Protein AF-A0A0G1XMI9-F1 (afdb_monomer_lite)

Organism: NCBI:txid1618979

Foldseek 3Di:
DDDDDDDDDDDDDDDDDDDDDPPPPPPVVVVVVVVVVVVVVVVVVVVVVVVVVVVVVVVVVVVVVVVVVVVVVVVQVVVQVVVQVVVVVVQLVVLQVPVPPQAQDWDDDPNWIKGWDGDDPQWTWIWTDGPNDIWIWIWGFPDSHNTHTPDIDTDPDD

Secondary structure (DSSP, 8-state):
-----------PPP-------TT-SSSTTHHHHHHHHHHHHHHHHHHHHHHHHHHHHHHHHHHHHHHHHHHHHHHHHHHHHHHHHHHHHHHHHHHHH-TT--EEEEEEETTEEEEEEEPBTTEEEEEEEETTEEEEEEEEEEEETTEEEEEEEEES--

Radius of gyration: 40.81 Å; chains: 1; bounding box: 80×57×96 Å

Sequence (158 aa):
MRLRRSGWRSLKRPKTDVSAMPGCLNVARSRLLQRSQDGYALLVSVVVIATVLVMLATVTARRVQDGFFASIDLHQATQAQALALGCAHVALLNRATDSLYAGNEIMTIQEESCTIFPITGSFIDVEASVQERYYRIHIELTADEPPAIASWERVVSF

pLDDT: mean 82.48, std 16.74, range [45.91, 97.0]

Structure (mmCIF, N/CA/C/O backbone):
data_AF-A0A0G1XMI9-F1
#
_entry.id   AF-A0A0G1XMI9-F1
#
loop_
_atom_site.group_PDB
_atom_site.id
_atom_site.type_symbol
_atom_site.label_atom_id
_atom_site.label_alt_id
_atom_site.label_comp_id
_atom_site.label_asym_id
_atom_site.label_entity_id
_atom_site.label_seq_id
_atom_site.pdbx_PDB_ins_code
_atom_site.Cartn_x
_atom_site.Cartn_y
_atom_site.Cartn_z
_atom_site.occupancy
_atom_site.B_iso_or_equiv
_atom_site.auth_seq_id
_atom_site.auth_comp_id
_atom_site.auth_asym_id
_atom_site.auth_atom_id
_atom_site.pdbx_PDB_model_num
ATOM 1 N N . MET A 1 1 ? -11.012 45.596 55.741 1.00 47.56 1 MET A N 1
ATOM 2 C CA . MET A 1 1 ? -12.353 45.483 55.120 1.00 47.56 1 MET A CA 1
ATOM 3 C C . MET A 1 1 ? -13.401 45.348 56.216 1.00 47.56 1 MET A C 1
ATOM 5 O O . MET A 1 1 ? -13.174 44.620 57.171 1.00 47.56 1 MET A O 1
ATOM 9 N N . ARG A 1 2 ? -14.471 46.146 56.130 1.00 45.91 2 ARG A N 1
ATOM 10 C CA . ARG A 1 2 ? -15.468 46.390 57.185 1.00 45.91 2 ARG A CA 1
ATOM 11 C C . ARG A 1 2 ? -16.445 45.221 57.352 1.00 45.91 2 ARG A C 1
ATOM 13 O O . ARG A 1 2 ? -17.001 44.734 56.374 1.00 45.9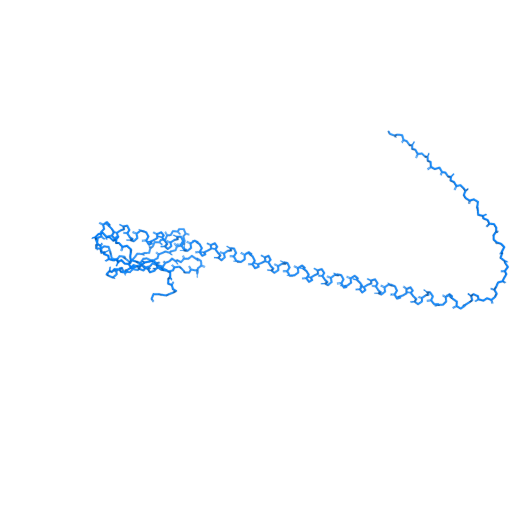1 2 ARG A O 1
ATOM 20 N N . LEU A 1 3 ? -16.707 44.879 58.612 1.00 55.16 3 LEU A N 1
ATOM 21 C CA . LEU A 1 3 ? -17.823 44.062 59.090 1.00 55.16 3 LEU A CA 1
ATOM 22 C C . LEU A 1 3 ? -19.170 44.704 58.717 1.00 55.16 3 LEU A C 1
ATOM 24 O O . LEU A 1 3 ? -19.380 45.888 58.985 1.00 55.16 3 LEU A O 1
ATOM 28 N N . ARG A 1 4 ? -20.114 43.918 58.183 1.00 54.66 4 ARG A N 1
ATOM 29 C CA . ARG A 1 4 ? -21.525 44.315 58.076 1.00 54.66 4 ARG A CA 1
ATOM 30 C C . ARG A 1 4 ? -22.414 43.262 58.740 1.00 54.66 4 ARG A C 1
ATOM 32 O O . ARG A 1 4 ? -22.723 42.225 58.167 1.00 54.66 4 ARG A O 1
ATOM 39 N N . ARG A 1 5 ? -22.791 43.555 59.988 1.00 57.78 5 ARG A N 1
ATOM 40 C CA . ARG A 1 5 ? -23.916 42.945 60.706 1.00 57.78 5 ARG A CA 1
ATOM 41 C C . ARG A 1 5 ? -25.218 43.544 60.163 1.00 57.78 5 ARG A C 1
ATOM 43 O O . ARG A 1 5 ? -25.372 44.761 60.157 1.00 57.78 5 ARG A O 1
ATOM 50 N N . SER A 1 6 ? -26.157 42.700 59.760 1.00 57.94 6 SER A N 1
ATOM 51 C CA . SER A 1 6 ? -27.563 43.041 59.501 1.00 57.94 6 SER A CA 1
ATOM 52 C C . SER A 1 6 ? -28.340 41.730 59.500 1.00 57.94 6 SER A C 1
ATOM 54 O O . SER A 1 6 ? -27.913 40.789 58.850 1.00 57.94 6 SER A O 1
ATOM 56 N N . GLY A 1 7 ? -29.458 41.534 60.170 1.00 58.00 7 GLY A N 1
ATOM 57 C CA . GLY A 1 7 ? -30.288 42.370 61.013 1.00 58.00 7 GLY A CA 1
ATOM 58 C C . GLY A 1 7 ? -31.439 41.444 61.399 1.00 58.00 7 GLY A C 1
ATOM 59 O O . GLY A 1 7 ? -32.051 40.820 60.534 1.00 58.00 7 GLY A O 1
ATOM 60 N N . TRP A 1 8 ? -31.658 41.267 62.695 1.00 51.94 8 TRP A N 1
ATOM 61 C CA . TRP A 1 8 ? -32.703 40.406 63.229 1.00 51.94 8 TRP A CA 1
ATOM 62 C C . TRP A 1 8 ? -34.083 40.996 62.911 1.00 51.94 8 TRP A C 1
ATOM 64 O O . TRP A 1 8 ? -34.394 42.103 63.345 1.00 51.94 8 TRP A O 1
ATOM 74 N N . ARG A 1 9 ? -34.936 40.250 62.200 1.00 58.72 9 ARG A N 1
ATOM 75 C CA . ARG A 1 9 ? -36.388 40.478 62.199 1.00 58.72 9 ARG A CA 1
ATOM 76 C C . ARG A 1 9 ? -37.047 39.397 63.040 1.00 58.72 9 ARG A C 1
ATOM 78 O O . ARG A 1 9 ? -37.181 38.253 62.621 1.00 58.72 9 ARG A O 1
ATOM 85 N N . SER A 1 10 ? -37.438 39.802 64.242 1.00 58.81 10 SER A N 1
ATOM 86 C CA . SER A 1 10 ? -38.319 39.057 65.133 1.00 58.81 10 SER A CA 1
ATOM 87 C C . SER A 1 10 ? -39.716 38.990 64.510 1.00 58.81 10 SER A C 1
ATOM 89 O O . SER A 1 10 ? -40.446 39.982 64.488 1.00 58.81 10 SER A O 1
ATOM 91 N N . LEU A 1 11 ? -40.071 37.831 63.955 1.00 59.09 11 LEU A N 1
ATOM 92 C CA . LEU A 1 11 ? -41.439 37.521 63.549 1.00 59.09 11 LEU A CA 1
ATOM 93 C C . LEU A 1 11 ? -42.206 36.995 64.768 1.00 59.09 11 LEU A C 1
ATOM 95 O O . LEU A 1 11 ? -41.982 35.875 65.232 1.00 59.09 11 LEU A O 1
ATOM 99 N N . LYS A 1 12 ? -43.123 37.827 65.275 1.00 60.75 12 LYS A N 1
ATOM 100 C CA . LYS A 1 12 ? -44.170 37.439 66.228 1.00 60.75 12 LYS A CA 1
ATOM 101 C C . LYS A 1 12 ? -44.970 36.276 65.641 1.00 60.75 12 LYS A C 1
ATOM 103 O O . LYS A 1 12 ? -45.573 36.419 64.579 1.00 60.75 12 LYS A O 1
ATOM 108 N N . ARG A 1 13 ? -44.999 35.141 66.342 1.00 56.47 13 ARG A N 1
ATOM 109 C CA . ARG A 1 13 ? -45.918 34.045 66.022 1.00 56.47 13 ARG A CA 1
ATOM 110 C C . ARG A 1 13 ? -47.313 34.358 66.582 1.00 56.47 13 ARG A C 1
ATOM 112 O O . ARG A 1 13 ? -47.402 34.789 67.733 1.00 56.47 13 ARG A O 1
ATOM 119 N N . PRO A 1 14 ? -48.385 34.143 65.806 1.00 57.56 14 PRO A N 1
ATOM 120 C CA . PRO A 1 14 ? -49.750 34.199 66.311 1.00 57.56 14 PRO A CA 1
ATOM 121 C C . PRO A 1 14 ? -50.024 33.021 67.257 1.00 57.56 14 PRO A C 1
ATOM 123 O O . PRO A 1 14 ? -49.550 31.906 67.036 1.00 57.56 14 PRO A O 1
ATOM 126 N N . LYS A 1 15 ? -50.791 33.289 68.320 1.00 55.69 15 LYS A N 1
ATOM 127 C CA . LYS A 1 15 ? -51.370 32.269 69.199 1.00 55.69 15 LYS A CA 1
ATOM 128 C C . LYS A 1 15 ? -52.413 31.492 68.399 1.00 55.69 15 LYS A C 1
ATOM 130 O O . LYS A 1 15 ? -53.424 32.062 68.003 1.00 55.69 15 LYS A O 1
ATOM 135 N N . THR A 1 16 ? -52.151 30.219 68.145 1.00 59.50 16 THR A N 1
ATOM 136 C CA . THR A 1 16 ? -53.154 29.273 67.657 1.00 59.50 16 THR A CA 1
ATOM 137 C C . THR A 1 16 ? -53.737 28.542 68.855 1.00 59.50 16 THR A C 1
ATOM 139 O O . THR A 1 16 ? -53.022 27.788 69.520 1.00 59.50 16 THR A O 1
ATOM 142 N N . ASP A 1 17 ? -55.015 28.796 69.126 1.00 50.78 17 ASP A N 1
ATOM 143 C CA . ASP A 1 17 ? -55.828 28.028 70.061 1.00 50.78 17 ASP A CA 1
ATOM 144 C C . ASP A 1 17 ? -55.906 26.569 69.611 1.00 50.78 17 ASP A C 1
ATOM 146 O O . ASP A 1 17 ? -56.320 26.245 68.496 1.00 50.78 17 ASP A O 1
ATOM 150 N N . VAL A 1 18 ? -55.485 25.682 70.506 1.00 56.56 18 VAL A N 1
ATOM 151 C CA . VAL A 1 18 ? -55.604 24.235 70.365 1.00 56.56 18 VAL A CA 1
ATOM 152 C C . VAL A 1 18 ? -56.959 23.849 70.949 1.00 56.56 18 VAL A C 1
ATOM 154 O O . VAL A 1 18 ? -57.073 23.564 72.137 1.00 56.56 18 VAL A O 1
ATOM 157 N N . SER A 1 19 ? -58.000 23.866 70.114 1.00 54.78 19 SER A N 1
ATOM 158 C CA . SER A 1 19 ? -59.228 23.118 70.393 1.00 54.78 19 SER A CA 1
ATOM 159 C C . SER A 1 19 ? -59.127 21.733 69.767 1.00 54.78 19 SER A C 1
ATOM 161 O O . SER A 1 19 ? -58.762 21.566 68.603 1.00 54.78 19 SER A O 1
ATOM 163 N N . ALA A 1 20 ? -59.404 20.742 70.604 1.00 53.06 20 ALA A N 1
ATOM 164 C CA . ALA A 1 20 ? -59.272 19.322 70.357 1.00 53.06 20 ALA A CA 1
ATOM 165 C C . ALA A 1 20 ? -60.048 18.847 69.116 1.00 53.06 20 ALA A C 1
ATOM 167 O O . ALA A 1 20 ? -61.259 19.023 69.020 1.00 53.06 20 ALA A O 1
ATOM 168 N N . MET A 1 21 ? -59.350 18.149 68.216 1.00 48.34 21 MET A N 1
ATOM 169 C CA . MET A 1 21 ? -59.956 17.252 67.231 1.00 48.34 21 MET A CA 1
ATOM 170 C C . MET A 1 21 ? -59.485 15.815 67.509 1.00 48.34 21 MET A C 1
ATOM 172 O O . MET A 1 21 ? -58.313 15.499 67.277 1.00 48.34 21 MET A O 1
ATOM 176 N N . PRO A 1 22 ? -60.362 14.921 67.999 1.00 53.47 22 PRO A N 1
ATOM 177 C CA . PRO A 1 22 ? -60.055 13.505 68.147 1.00 53.47 22 PRO A CA 1
ATOM 178 C C . PRO A 1 22 ? -60.194 12.820 66.779 1.00 53.47 22 PRO A C 1
ATOM 180 O O . PRO A 1 22 ? -61.237 12.277 66.438 1.00 53.47 22 PRO A O 1
ATOM 183 N N . GLY A 1 23 ? -59.144 12.888 65.956 1.00 55.28 23 GLY A N 1
ATOM 184 C CA . GLY A 1 23 ? -59.143 12.245 64.631 1.00 55.28 23 GLY A CA 1
ATOM 185 C C . GLY A 1 23 ? -57.771 11.976 64.005 1.00 55.28 23 GLY A C 1
ATOM 186 O O . GLY A 1 23 ? -57.692 11.394 62.928 1.00 55.28 23 GLY A O 1
ATOM 187 N N . CYS A 1 24 ? -56.668 12.352 64.659 1.00 48.66 24 CYS A N 1
ATOM 188 C CA . CYS A 1 24 ? -55.335 12.356 64.040 1.00 48.66 24 CYS A CA 1
ATOM 189 C C . CYS A 1 24 ? -54.440 11.157 64.399 1.00 48.66 24 CYS A C 1
ATOM 191 O O . CYS A 1 24 ? -53.223 11.260 64.265 1.00 48.66 24 CYS A O 1
ATOM 193 N N . LEU A 1 25 ? -54.984 10.018 64.844 1.00 48.97 25 LEU A N 1
ATOM 194 C CA . LEU A 1 25 ? -54.140 8.871 65.223 1.00 48.97 25 LEU A CA 1
ATOM 195 C C . LEU A 1 25 ? -53.815 7.896 64.076 1.00 48.97 25 LEU A C 1
ATOM 197 O O . LEU A 1 25 ? -52.883 7.109 64.210 1.00 48.97 25 LEU A O 1
ATOM 201 N N . ASN A 1 26 ? -54.492 7.984 62.924 1.00 49.94 26 ASN A N 1
ATOM 202 C CA . ASN A 1 26 ? -54.275 7.045 61.808 1.00 49.94 26 ASN A CA 1
ATOM 203 C C . ASN A 1 26 ? -53.388 7.573 60.660 1.00 49.94 26 ASN A C 1
ATOM 205 O O . ASN A 1 26 ? -52.983 6.791 59.804 1.00 49.94 26 ASN A O 1
ATOM 209 N N . VAL A 1 27 ? -53.006 8.858 60.644 1.00 53.03 27 VAL A N 1
ATOM 210 C CA . VAL A 1 27 ? -52.191 9.451 59.552 1.00 53.03 27 VAL A CA 1
ATOM 211 C C . VAL A 1 27 ? -50.676 9.365 59.811 1.00 53.03 27 VAL A C 1
ATOM 213 O O . VAL A 1 27 ? -49.867 9.493 58.894 1.00 53.03 27 VAL A O 1
ATOM 216 N N . ALA A 1 28 ? -50.249 9.111 61.051 1.00 49.03 28 ALA A N 1
ATOM 217 C CA . ALA A 1 28 ? -48.825 9.005 61.384 1.00 49.03 28 ALA A CA 1
ATOM 218 C C . ALA A 1 28 ? -48.196 7.663 60.959 1.00 49.03 28 ALA A C 1
ATOM 220 O O . ALA A 1 28 ? -46.980 7.578 60.792 1.00 49.03 28 ALA A O 1
ATOM 221 N N . ARG A 1 29 ? -49.009 6.618 60.740 1.00 48.56 29 ARG A N 1
ATOM 222 C CA . ARG A 1 29 ? -48.518 5.265 60.428 1.00 48.56 29 ARG A CA 1
ATOM 223 C C . ARG A 1 29 ? -48.128 5.080 58.955 1.00 48.56 29 ARG A C 1
ATOM 225 O O . ARG A 1 29 ? -47.255 4.271 58.664 1.00 48.56 29 ARG A O 1
ATOM 232 N N . SER A 1 30 ? -48.696 5.864 58.037 1.00 48.84 30 SER A N 1
ATOM 233 C CA . SER A 1 30 ? -48.382 5.803 56.599 1.00 48.84 30 SER A CA 1
ATOM 234 C C . SER A 1 30 ? -47.057 6.485 56.228 1.00 48.84 30 SER A C 1
ATOM 236 O O . SER A 1 30 ? -46.379 6.043 5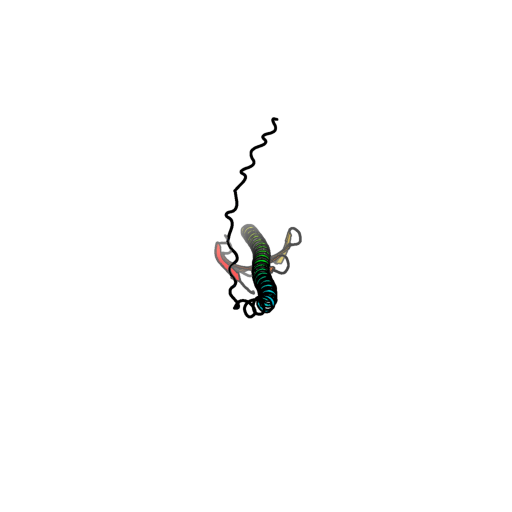5.304 1.00 48.84 30 SER A O 1
ATOM 238 N N . ARG A 1 31 ? -46.608 7.498 56.983 1.00 50.22 31 ARG A N 1
ATOM 239 C CA . ARG A 1 31 ? -45.366 8.238 56.667 1.00 50.22 31 ARG A CA 1
ATOM 240 C C . ARG A 1 31 ? -44.072 7.475 56.972 1.00 50.22 31 ARG A C 1
ATOM 242 O O . ARG A 1 31 ? -43.036 7.790 56.394 1.00 50.22 31 ARG A O 1
ATOM 249 N N . LEU A 1 32 ? -44.106 6.480 57.862 1.00 50.12 32 LEU A N 1
ATOM 250 C CA . LEU A 1 32 ? -42.922 5.675 58.196 1.00 50.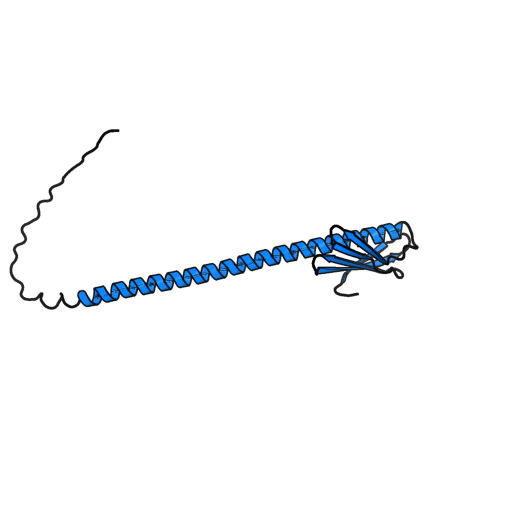12 32 LEU A CA 1
ATOM 251 C C . LEU A 1 32 ? -42.609 4.616 57.129 1.00 50.12 32 LEU A C 1
ATOM 253 O O . LEU A 1 32 ? -41.439 4.360 56.865 1.00 50.12 32 LEU A O 1
ATOM 257 N N . LEU A 1 33 ? -43.630 4.070 56.459 1.00 50.59 33 LEU A N 1
ATOM 258 C CA . LEU A 1 33 ? -43.434 3.159 55.324 1.00 50.59 33 LEU A CA 1
ATOM 259 C C . LEU A 1 33 ? -42.929 3.903 54.078 1.00 50.59 33 LEU A C 1
ATOM 261 O O . LEU A 1 33 ? -42.057 3.400 53.373 1.00 50.59 33 LEU A O 1
ATOM 265 N N . GLN A 1 34 ? -43.390 5.135 53.859 1.00 53.41 34 GLN A N 1
ATOM 266 C CA . GLN A 1 34 ? -43.004 5.954 52.705 1.00 53.41 34 GLN A CA 1
ATOM 267 C C . GLN A 1 34 ? -41.528 6.392 52.750 1.00 53.41 34 GLN A C 1
ATOM 269 O O . GLN A 1 34 ? -40.834 6.350 51.742 1.00 53.41 34 GLN A O 1
ATOM 274 N N . ARG A 1 35 ? -40.988 6.658 53.948 1.00 52.78 35 ARG A N 1
ATOM 275 C CA . ARG A 1 35 ? -39.571 7.023 54.135 1.00 52.78 35 ARG A CA 1
ATOM 276 C C . ARG A 1 35 ? -38.590 5.895 53.776 1.00 52.78 35 ARG A C 1
ATOM 278 O O . ARG A 1 35 ? -37.443 6.175 53.440 1.00 52.78 35 ARG A O 1
ATOM 285 N N . SER A 1 36 ? -39.034 4.636 53.837 1.00 56.72 36 SER A N 1
ATOM 286 C CA . SER A 1 36 ? -38.248 3.477 53.383 1.00 56.72 36 SER A CA 1
ATOM 287 C C . SER A 1 36 ? -38.315 3.269 51.863 1.00 56.72 36 SER A C 1
ATOM 289 O O . SER A 1 36 ? -37.336 2.825 51.264 1.00 56.72 36 SER A O 1
ATOM 291 N N . GLN A 1 37 ? -39.427 3.656 51.225 1.00 60.09 37 GLN A N 1
ATOM 292 C CA . GLN A 1 37 ? -39.589 3.601 49.769 1.00 60.09 37 GLN A CA 1
ATOM 293 C C . GLN A 1 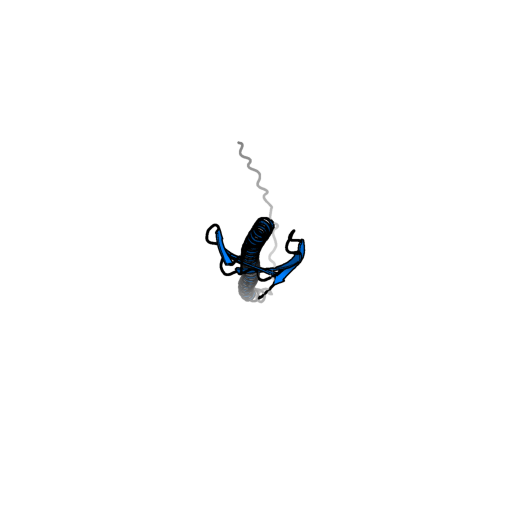37 ? -38.799 4.709 49.058 1.00 60.09 37 GLN A C 1
ATOM 295 O O . GLN A 1 37 ? -38.189 4.449 48.021 1.00 60.09 37 GLN A O 1
ATOM 300 N N . ASP A 1 38 ? -38.719 5.904 49.651 1.00 64.69 38 ASP A N 1
ATOM 301 C CA . ASP A 1 38 ? -37.964 7.031 49.083 1.00 64.69 38 ASP A CA 1
ATOM 302 C C . ASP A 1 38 ? -36.448 6.750 49.024 1.00 64.69 38 ASP A C 1
ATOM 304 O O . ASP A 1 38 ? -35.771 7.119 48.063 1.00 64.69 38 ASP A O 1
ATOM 308 N N . GLY A 1 39 ? -35.902 6.040 50.022 1.00 72.44 39 GLY A N 1
ATOM 309 C CA . GLY A 1 39 ? -34.489 5.637 50.041 1.00 72.44 39 GLY A CA 1
ATOM 310 C C . GLY A 1 39 ? -34.150 4.579 48.987 1.00 72.44 39 GLY A C 1
ATOM 311 O O . GLY A 1 39 ? -33.104 4.653 48.342 1.00 72.44 39 GLY A O 1
ATOM 312 N N . TYR A 1 40 ? -35.058 3.626 48.760 1.00 82.69 40 TYR A N 1
ATOM 313 C CA . TYR A 1 40 ? -34.902 2.622 47.708 1.00 82.69 40 TYR A CA 1
ATOM 314 C C . TYR A 1 40 ? -34.965 3.254 46.308 1.00 82.69 40 TYR A C 1
ATOM 316 O O . TYR A 1 40 ? -34.129 2.948 45.461 1.00 82.69 40 TYR A O 1
ATOM 324 N N . ALA A 1 41 ? -35.879 4.204 46.082 1.00 84.25 41 ALA A N 1
ATOM 325 C CA . ALA A 1 41 ? -35.977 4.940 44.820 1.00 84.25 41 ALA A CA 1
ATOM 326 C C . ALA A 1 41 ? -34.704 5.755 44.503 1.00 84.25 41 ALA A C 1
ATOM 328 O O . ALA A 1 41 ? -34.259 5.809 43.353 1.00 84.25 41 ALA A O 1
ATOM 329 N N . LEU A 1 42 ? -34.063 6.332 45.525 1.00 87.38 42 LEU A N 1
ATOM 330 C CA . LEU A 1 42 ? -32.769 7.005 45.375 1.00 87.38 42 LEU A CA 1
ATOM 331 C C . LEU A 1 42 ? -31.653 6.033 44.979 1.00 87.38 42 LEU A C 1
ATOM 333 O O . LEU A 1 42 ? -30.901 6.318 44.053 1.00 87.38 42 LEU A O 1
ATOM 337 N N . LEU A 1 43 ? -31.571 4.863 45.615 1.00 87.81 43 LEU A N 1
ATOM 338 C CA . LEU A 1 43 ? -30.557 3.864 45.265 1.00 87.81 43 LEU A CA 1
ATOM 339 C C . LEU A 1 43 ? -30.745 3.335 43.841 1.00 87.81 43 LEU A C 1
ATOM 341 O O . LEU A 1 43 ? -29.778 3.260 43.084 1.00 87.81 43 LEU A O 1
ATOM 345 N N . VAL A 1 44 ? -31.983 3.031 43.447 1.00 89.75 44 VAL A N 1
ATOM 346 C CA . VAL A 1 44 ? -32.282 2.553 42.090 1.00 89.75 44 VAL A CA 1
ATOM 347 C C . VAL A 1 44 ? -31.940 3.617 41.048 1.00 89.75 44 VAL A C 1
ATOM 349 O O . VAL A 1 44 ? -31.319 3.294 40.039 1.00 89.75 44 VAL A O 1
ATOM 352 N N . SER A 1 45 ? -32.266 4.890 41.292 1.00 92.56 45 SER A N 1
ATOM 353 C CA . SER A 1 45 ? -31.938 5.959 40.336 1.00 92.56 45 SER A CA 1
ATOM 354 C C . SER A 1 45 ? -30.428 6.162 40.174 1.00 92.56 45 SER A C 1
ATOM 356 O O . SER A 1 45 ? -29.957 6.283 39.045 1.00 92.56 45 SER A O 1
ATOM 358 N N . VAL A 1 46 ? -29.649 6.106 41.260 1.00 94.31 46 VAL A N 1
ATOM 359 C CA . VAL A 1 46 ? -28.179 6.183 41.195 1.00 94.31 46 VAL A CA 1
ATOM 360 C C . VAL A 1 46 ? -27.594 5.011 40.410 1.00 94.31 46 VAL A C 1
ATOM 362 O O . VAL A 1 46 ? -26.723 5.223 39.569 1.00 94.31 46 VAL A O 1
ATOM 365 N N . VAL A 1 47 ? -28.088 3.790 40.634 1.00 95.06 47 VAL A N 1
ATOM 366 C CA . VAL A 1 47 ? -27.629 2.606 39.892 1.00 95.06 47 VAL A CA 1
ATOM 367 C C . VAL A 1 47 ? -27.947 2.744 38.405 1.00 95.06 47 VAL A C 1
ATOM 369 O O . VAL A 1 47 ? -27.066 2.531 37.576 1.00 95.06 47 VAL A O 1
ATOM 372 N N . VAL A 1 48 ? -29.162 3.168 38.050 1.00 95.88 48 VAL A N 1
ATOM 373 C CA . VAL A 1 48 ? -29.544 3.374 36.645 1.00 95.88 48 VAL A CA 1
ATOM 374 C C . VAL A 1 48 ? -28.653 4.433 35.993 1.00 95.88 48 VAL A C 1
ATOM 376 O O . VAL A 1 48 ? -28.078 4.175 34.937 1.00 95.88 48 VAL A O 1
ATOM 379 N N . ILE A 1 49 ? -28.446 5.584 36.637 1.00 95.88 49 ILE A N 1
ATOM 380 C CA . ILE A 1 49 ? -27.571 6.641 36.108 1.00 95.88 49 ILE A CA 1
ATOM 381 C C . ILE A 1 49 ? -26.137 6.125 35.935 1.00 95.88 49 ILE A C 1
ATOM 383 O O . ILE A 1 49 ? -25.536 6.337 34.883 1.00 95.88 49 ILE A O 1
ATOM 387 N N . ALA A 1 50 ? -25.599 5.399 36.918 1.00 96.12 50 ALA A N 1
ATOM 388 C CA . ALA A 1 50 ? -24.264 4.816 36.828 1.00 96.12 50 ALA A CA 1
ATOM 389 C C . ALA A 1 50 ? -24.147 3.837 35.651 1.00 96.12 50 ALA A C 1
ATOM 391 O O . ALA A 1 50 ? -23.187 3.913 34.886 1.00 96.12 50 ALA A O 1
ATOM 392 N N . THR A 1 51 ? -25.139 2.962 35.447 1.00 95.88 51 THR A N 1
ATOM 393 C CA . THR A 1 51 ? -25.128 2.021 34.314 1.00 95.88 51 THR A CA 1
ATOM 394 C C . THR A 1 51 ? -25.163 2.735 32.966 1.00 95.88 51 THR A C 1
ATOM 396 O O . THR A 1 51 ? -24.405 2.372 32.067 1.00 95.88 51 THR A O 1
ATOM 399 N N . VAL A 1 52 ? -25.968 3.794 32.833 1.00 96.75 52 VAL A N 1
ATOM 400 C CA . VAL A 1 52 ? -26.036 4.600 31.607 1.00 96.75 52 VAL A CA 1
ATOM 401 C C . VAL A 1 52 ? -24.701 5.297 31.340 1.00 96.75 52 VAL A C 1
ATOM 403 O O . VAL A 1 52 ? -24.210 5.265 30.213 1.00 96.75 52 VAL A O 1
ATOM 406 N N . LEU A 1 53 ? -24.070 5.869 32.369 1.00 97.00 53 LEU A N 1
ATOM 407 C CA . LEU A 1 53 ? -22.757 6.506 32.232 1.00 97.00 53 LEU A CA 1
ATOM 408 C C . LEU A 1 53 ? -21.673 5.509 31.808 1.00 97.00 53 LEU A C 1
ATOM 410 O O . LEU A 1 53 ? -20.871 5.823 30.930 1.00 97.00 53 LEU A O 1
ATOM 414 N N . VAL A 1 54 ? -21.672 4.298 32.370 1.00 96.38 54 VAL A N 1
ATOM 415 C CA . VAL A 1 54 ? -20.736 3.234 31.970 1.00 96.38 54 VAL A CA 1
ATOM 416 C C . VAL A 1 54 ? -20.985 2.799 30.522 1.00 96.38 54 VAL A C 1
ATOM 418 O O . VAL A 1 54 ? -20.032 2.632 29.760 1.00 96.38 54 VAL A O 1
ATOM 421 N N . MET A 1 55 ? -22.244 2.668 30.093 1.00 95.38 55 MET A N 1
ATOM 422 C CA . MET A 1 55 ? -22.552 2.368 28.691 1.00 95.38 55 MET A CA 1
ATOM 423 C C . MET A 1 55 ? -22.043 3.462 27.748 1.00 95.38 55 MET A C 1
ATOM 425 O O . MET A 1 55 ? -21.402 3.149 26.749 1.00 95.38 55 MET A O 1
ATOM 429 N N . LEU A 1 56 ? -22.247 4.742 28.074 1.00 95.88 56 LEU A N 1
ATOM 430 C CA . LEU A 1 56 ? -21.701 5.826 27.254 1.00 95.88 56 LEU A CA 1
ATOM 431 C C . LEU A 1 56 ? -20.171 5.791 27.208 1.00 95.88 56 LEU A C 1
ATOM 433 O O . LEU A 1 56 ? -19.602 5.878 26.122 1.00 95.88 56 LEU A O 1
ATOM 437 N N . ALA A 1 57 ? -19.512 5.626 28.357 1.00 94.69 57 ALA A N 1
ATOM 438 C CA . ALA A 1 57 ? -18.054 5.589 28.437 1.00 94.69 57 ALA A CA 1
ATOM 439 C C . ALA A 1 57 ? -17.451 4.426 27.633 1.00 94.69 57 ALA A C 1
ATOM 441 O O . ALA A 1 57 ? -16.419 4.580 26.987 1.00 94.69 57 ALA A O 1
ATOM 442 N N . THR A 1 58 ? -18.102 3.260 27.631 1.00 93.50 58 THR A N 1
ATOM 443 C CA . THR A 1 58 ? -17.627 2.104 26.854 1.00 93.50 58 THR A CA 1
ATOM 444 C C . THR A 1 58 ? -17.802 2.308 25.351 1.00 93.50 58 THR A C 1
ATOM 446 O O . THR A 1 58 ? -16.905 1.962 24.582 1.00 93.50 58 THR A O 1
ATOM 449 N N . VAL A 1 59 ? -18.913 2.909 24.914 1.00 93.94 59 VAL A N 1
ATOM 450 C CA . VAL A 1 59 ? -19.133 3.228 23.496 1.00 93.94 59 VAL A CA 1
ATOM 451 C C . VAL A 1 59 ? -18.118 4.258 23.005 1.00 93.94 59 VAL A C 1
ATOM 453 O O . VAL A 1 59 ? -17.530 4.066 21.942 1.00 93.94 59 VAL A O 1
ATOM 456 N N . THR A 1 60 ? -17.869 5.325 23.767 1.00 91.94 60 THR A N 1
ATOM 45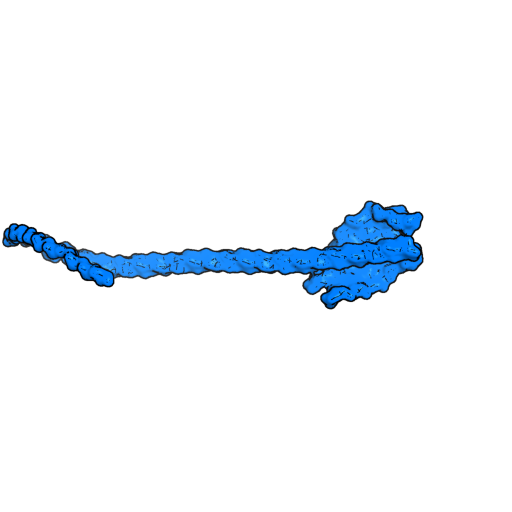7 C CA . THR A 1 60 ? -16.889 6.347 23.374 1.00 91.94 60 THR A CA 1
ATOM 458 C C . THR A 1 60 ? -15.469 5.793 23.361 1.00 91.94 60 THR A C 1
ATOM 460 O O . THR A 1 60 ? -14.748 6.032 22.395 1.00 91.94 60 THR A O 1
ATOM 463 N N . ALA A 1 61 ? -15.085 4.993 24.360 1.00 91.50 61 ALA A N 1
ATOM 464 C CA . ALA A 1 61 ? -13.773 4.350 24.401 1.00 91.50 61 ALA A CA 1
ATOM 465 C C . ALA A 1 61 ? -13.525 3.467 23.168 1.00 91.50 61 ALA A C 1
ATOM 467 O O . ALA A 1 61 ? -12.474 3.577 22.541 1.00 91.50 61 ALA A O 1
ATOM 468 N N . ARG A 1 62 ? -14.515 2.656 22.763 1.00 88.00 62 ARG A N 1
ATOM 469 C CA . ARG A 1 62 ? -14.414 1.831 21.547 1.00 88.00 62 ARG A CA 1
ATOM 470 C C . ARG A 1 62 ? -14.231 2.675 20.289 1.00 88.00 62 ARG A C 1
ATOM 472 O O . ARG A 1 62 ? -13.336 2.402 19.505 1.00 88.00 62 ARG A O 1
ATOM 479 N N . ARG A 1 63 ? -15.019 3.742 20.125 1.00 88.00 63 ARG A N 1
ATOM 480 C CA . ARG A 1 63 ? -14.908 4.637 18.957 1.00 88.00 63 ARG A CA 1
ATOM 481 C C . ARG A 1 63 ? -13.537 5.296 18.849 1.00 88.00 63 ARG A C 1
ATOM 483 O O . ARG A 1 63 ? -13.010 5.431 17.750 1.00 88.00 63 ARG A O 1
ATOM 490 N N . VAL A 1 64 ? -12.975 5.714 19.980 1.00 88.56 64 VAL A N 1
ATOM 491 C CA . VAL A 1 64 ? -11.636 6.306 20.036 1.00 88.56 64 VAL A CA 1
ATOM 492 C C . VAL A 1 64 ? -10.582 5.271 19.646 1.00 88.56 64 VAL A C 1
ATOM 494 O O . VAL A 1 64 ? -9.724 5.557 18.817 1.00 88.56 64 VAL A O 1
ATOM 497 N N . GLN A 1 65 ? -10.683 4.059 20.190 1.00 85.25 65 GLN A N 1
ATOM 498 C CA . GLN A 1 65 ? -9.795 2.952 19.854 1.00 85.25 65 GLN A CA 1
ATOM 499 C C . GLN A 1 65 ? -9.842 2.611 18.353 1.00 85.25 65 GLN A C 1
ATOM 501 O O . GLN A 1 65 ? -8.792 2.541 17.719 1.00 85.25 65 GLN A O 1
ATOM 506 N N . ASP A 1 66 ? -11.037 2.481 17.771 1.00 83.94 66 ASP A N 1
ATOM 507 C CA . ASP A 1 66 ? -11.213 2.218 16.335 1.00 83.94 66 ASP A CA 1
ATOM 508 C C . ASP A 1 66 ? -10.588 3.331 15.475 1.00 83.94 66 ASP A C 1
ATOM 510 O O . ASP A 1 66 ? -9.921 3.056 14.478 1.00 83.94 66 ASP A O 1
ATOM 514 N N . GLY A 1 67 ? -10.753 4.594 15.886 1.00 82.94 67 GLY A N 1
ATOM 515 C CA . GLY A 1 67 ? -10.151 5.746 15.211 1.00 82.94 67 GLY A CA 1
ATOM 516 C C . GLY A 1 67 ? -8.620 5.721 15.228 1.00 82.94 67 GLY A C 1
ATOM 517 O O . GLY A 1 67 ? -7.991 5.996 14.207 1.00 82.94 67 GLY A O 1
ATOM 518 N N . PHE A 1 68 ? -8.012 5.343 16.357 1.00 80.50 68 PHE A N 1
ATOM 519 C CA . PHE A 1 68 ? -6.559 5.198 16.450 1.00 80.50 68 PHE A CA 1
ATOM 520 C C . PHE A 1 68 ? -6.036 4.095 15.528 1.00 80.50 68 PHE A C 1
ATOM 522 O O . PHE A 1 68 ? -5.094 4.338 14.773 1.00 80.50 68 PHE A O 1
ATOM 529 N N . PHE A 1 69 ? -6.665 2.919 15.522 1.00 82.31 69 PHE A N 1
ATOM 530 C CA . PHE A 1 69 ? -6.247 1.831 14.636 1.00 82.31 69 PHE A CA 1
ATOM 531 C C . PHE A 1 69 ? -6.398 2.193 13.159 1.00 82.31 69 PHE A C 1
ATOM 533 O O . PHE A 1 69 ? -5.470 1.959 12.390 1.00 82.31 69 PHE A O 1
ATOM 540 N N . ALA A 1 70 ? -7.499 2.845 12.775 1.00 83.69 70 ALA A N 1
ATOM 541 C CA . ALA A 1 70 ? -7.691 3.327 11.409 1.00 83.69 70 ALA A CA 1
ATOM 542 C C . ALA A 1 70 ? -6.612 4.340 10.981 1.00 83.69 70 ALA A C 1
ATOM 544 O O . ALA A 1 70 ? -6.176 4.329 9.833 1.00 83.69 70 ALA A O 1
ATOM 545 N N . SER A 1 71 ? -6.156 5.202 11.897 1.00 85.44 71 SER A N 1
ATOM 546 C CA . SER A 1 71 ? -5.095 6.173 11.601 1.00 85.44 71 SER A CA 1
ATOM 547 C C . SER A 1 71 ? -3.727 5.520 11.377 1.00 85.44 71 SER A C 1
ATOM 549 O O . SER A 1 71 ? -3.012 5.911 10.457 1.00 85.44 71 SER A O 1
ATOM 551 N N . ILE A 1 72 ? -3.383 4.503 12.175 1.00 84.88 72 ILE A N 1
ATOM 552 C CA . ILE A 1 72 ? -2.123 3.756 12.046 1.00 84.88 72 ILE A CA 1
ATOM 553 C C . ILE A 1 72 ? -2.137 2.937 10.756 1.00 84.88 72 ILE A C 1
ATOM 555 O O . ILE A 1 72 ? -1.174 2.970 9.997 1.00 84.88 72 ILE A O 1
ATOM 559 N N . ASP A 1 73 ? -3.254 2.259 10.493 1.00 87.25 73 ASP A N 1
ATOM 560 C CA . ASP A 1 73 ? -3.505 1.506 9.266 1.00 87.25 73 ASP A CA 1
ATOM 561 C C . ASP A 1 73 ? -3.286 2.389 8.028 1.00 87.25 73 ASP A C 1
ATOM 563 O O . ASP A 1 73 ? -2.478 2.065 7.152 1.00 87.25 73 ASP A O 1
ATOM 567 N N . LEU A 1 74 ? -3.943 3.553 8.004 1.00 89.44 74 LEU A N 1
ATOM 568 C CA . LEU A 1 74 ? -3.818 4.501 6.906 1.00 89.44 74 LEU A CA 1
ATOM 569 C C . LEU A 1 74 ? -2.379 5.000 6.760 1.00 89.44 74 LEU A C 1
ATOM 571 O O . LEU A 1 74 ? -1.877 5.080 5.643 1.00 89.44 74 LEU A O 1
ATOM 575 N N . HIS A 1 75 ? -1.705 5.308 7.869 1.00 90.19 75 HIS A N 1
ATOM 576 C CA . HIS A 1 75 ? -0.325 5.778 7.838 1.00 90.19 75 HIS A CA 1
ATOM 577 C C . HIS A 1 75 ? 0.612 4.740 7.211 1.00 90.19 75 HIS A C 1
ATOM 579 O O . HIS A 1 75 ? 1.305 5.056 6.243 1.00 90.19 75 HIS A O 1
ATOM 585 N N . GLN A 1 76 ? 0.552 3.489 7.672 1.00 90.38 76 GLN A N 1
ATOM 586 C CA . GLN A 1 76 ? 1.341 2.388 7.114 1.00 90.38 76 GLN A CA 1
ATOM 587 C C . GLN A 1 76 ? 1.014 2.150 5.633 1.00 90.38 76 GLN A C 1
ATOM 589 O O . GLN A 1 76 ? 1.910 1.944 4.817 1.00 90.38 76 GLN A O 1
ATOM 594 N N . ALA A 1 77 ? -0.268 2.216 5.253 1.00 90.81 77 ALA A N 1
ATOM 595 C CA . ALA A 1 77 ? -0.683 2.068 3.861 1.00 90.81 77 ALA A CA 1
ATOM 596 C C . ALA A 1 77 ? -0.122 3.190 2.970 1.00 90.81 77 ALA A C 1
ATOM 598 O O . ALA A 1 77 ? 0.352 2.917 1.867 1.00 90.81 77 ALA A O 1
ATOM 599 N N . THR A 1 78 ? -0.135 4.439 3.448 1.00 93.38 78 THR A N 1
ATOM 600 C CA . THR A 1 78 ? 0.436 5.577 2.710 1.00 93.38 78 THR A CA 1
ATOM 601 C C . THR A 1 78 ? 1.955 5.498 2.591 1.00 93.38 78 THR A C 1
ATOM 603 O O . THR A 1 78 ? 2.492 5.848 1.542 1.00 93.38 78 THR A O 1
ATOM 606 N N . GLN A 1 79 ? 2.646 4.996 3.618 1.00 93.94 79 GLN A N 1
ATOM 607 C CA . GLN A 1 79 ? 4.090 4.760 3.571 1.00 93.94 79 GLN A CA 1
ATOM 608 C C . GLN A 1 79 ? 4.440 3.685 2.541 1.00 93.94 79 GLN A C 1
ATOM 610 O O . GLN A 1 79 ? 5.234 3.949 1.641 1.00 93.94 79 GLN A O 1
ATOM 615 N N . ALA A 1 80 ? 3.774 2.526 2.590 1.00 94.00 80 ALA A N 1
ATOM 616 C CA . ALA A 1 80 ? 3.988 1.457 1.615 1.00 94.00 80 ALA A CA 1
ATOM 617 C C . ALA A 1 80 ? 3.707 1.922 0.179 1.00 94.00 80 ALA A C 1
ATOM 619 O O . ALA A 1 80 ? 4.462 1.607 -0.740 1.00 94.00 80 ALA A O 1
ATOM 620 N N . GLN A 1 81 ? 2.654 2.722 -0.015 1.00 95.25 81 GLN A N 1
ATOM 621 C CA . GLN A 1 81 ? 2.352 3.329 -1.308 1.00 95.25 81 GLN A CA 1
ATOM 622 C C . GLN A 1 81 ? 3.481 4.251 -1.781 1.00 95.25 81 GLN A C 1
ATOM 624 O O . GLN A 1 81 ? 3.913 4.144 -2.927 1.00 95.25 81 GLN A O 1
ATOM 629 N N . ALA A 1 82 ? 3.958 5.158 -0.926 1.00 94.75 82 ALA A N 1
ATOM 630 C CA . ALA A 1 82 ? 5.026 6.089 -1.282 1.00 94.75 82 ALA A CA 1
ATOM 631 C C . ALA A 1 82 ? 6.331 5.354 -1.626 1.00 94.75 82 ALA A C 1
ATOM 633 O O . ALA A 1 82 ? 6.987 5.702 -2.608 1.00 94.75 82 ALA A O 1
ATOM 634 N N . LEU A 1 83 ? 6.666 4.307 -0.867 1.00 95.25 83 LEU A N 1
ATOM 635 C CA . LEU A 1 83 ? 7.838 3.469 -1.104 1.00 95.25 83 LEU A CA 1
ATOM 636 C C . LEU A 1 83 ? 7.738 2.750 -2.460 1.00 95.25 83 LEU A C 1
ATOM 638 O O . LEU A 1 83 ? 8.651 2.857 -3.276 1.00 95.25 83 LEU A O 1
ATOM 642 N N . ALA A 1 84 ? 6.598 2.110 -2.751 1.00 96.00 84 ALA A N 1
ATOM 643 C CA . ALA A 1 84 ? 6.370 1.429 -4.027 1.00 96.00 84 ALA A CA 1
ATOM 644 C C . ALA A 1 84 ? 6.446 2.391 -5.222 1.00 96.00 84 ALA A C 1
ATOM 646 O O . ALA A 1 84 ? 7.077 2.080 -6.231 1.00 96.00 84 ALA A O 1
ATOM 647 N N . LEU A 1 85 ? 5.835 3.577 -5.105 1.00 95.31 85 LEU A N 1
ATOM 648 C CA . LEU A 1 85 ? 5.893 4.614 -6.140 1.00 95.31 85 LEU A CA 1
ATOM 649 C C . LEU A 1 85 ? 7.328 5.101 -6.379 1.00 95.31 85 LEU A C 1
ATOM 651 O O . LEU A 1 85 ? 7.713 5.326 -7.527 1.00 95.31 85 LEU A O 1
ATOM 655 N N . GLY A 1 86 ? 8.116 5.247 -5.311 1.00 95.06 86 GLY A N 1
ATOM 656 C CA . GLY A 1 86 ? 9.526 5.613 -5.392 1.00 95.06 86 GLY A CA 1
ATOM 657 C C . GLY A 1 86 ? 10.338 4.580 -6.170 1.00 95.06 86 GLY A C 1
ATOM 658 O O . GLY A 1 86 ? 11.026 4.935 -7.123 1.00 95.06 86 GLY A O 1
ATOM 659 N N . CYS A 1 87 ? 10.202 3.299 -5.832 1.00 95.06 87 CYS A N 1
ATOM 660 C CA . CYS A 1 87 ? 10.911 2.226 -6.532 1.00 95.06 87 CYS A CA 1
ATOM 661 C C . CYS A 1 87 ? 10.472 2.078 -7.984 1.00 95.06 87 CYS A C 1
ATOM 663 O O . CYS A 1 87 ? 11.312 1.881 -8.854 1.00 95.06 87 CYS A O 1
ATOM 665 N N . ALA A 1 88 ? 9.178 2.235 -8.265 1.00 95.31 88 ALA A N 1
ATOM 666 C CA . ALA A 1 88 ? 8.674 2.281 -9.630 1.00 95.31 88 ALA A CA 1
ATOM 667 C C . ALA A 1 88 ? 9.320 3.417 -10.438 1.00 95.31 88 ALA A C 1
ATOM 669 O O . ALA A 1 88 ? 9.745 3.206 -11.571 1.00 95.31 88 ALA A O 1
ATOM 670 N N . HIS A 1 89 ? 9.457 4.608 -9.848 1.00 94.69 89 HIS A N 1
ATOM 671 C CA . HIS A 1 89 ? 10.164 5.720 -10.488 1.00 94.69 89 HIS A CA 1
ATOM 672 C C . HIS A 1 89 ? 11.641 5.416 -10.732 1.00 94.69 89 HIS A C 1
ATOM 674 O O . HIS A 1 89 ? 12.158 5.745 -11.797 1.00 94.69 89 HIS A O 1
ATOM 680 N N . VAL A 1 90 ? 12.319 4.785 -9.772 1.00 94.75 90 VAL A N 1
ATOM 681 C CA . VAL A 1 90 ? 13.725 4.397 -9.929 1.00 94.75 90 VAL A CA 1
ATOM 682 C C . VAL A 1 90 ? 13.882 3.343 -11.027 1.00 94.75 90 VAL A C 1
ATOM 684 O O . VAL A 1 90 ? 14.746 3.499 -11.884 1.00 94.75 90 VAL A O 1
ATOM 687 N N . ALA A 1 91 ? 13.008 2.336 -11.073 1.00 94.38 91 ALA A N 1
ATOM 688 C CA . ALA A 1 91 ? 12.999 1.324 -12.126 1.00 94.38 91 ALA A CA 1
ATOM 689 C C . ALA A 1 91 ? 12.789 1.954 -13.513 1.00 94.38 91 ALA A C 1
ATOM 691 O O . ALA A 1 91 ? 13.537 1.658 -14.442 1.00 94.38 91 ALA A O 1
ATOM 692 N N . LEU A 1 92 ? 11.824 2.872 -13.644 1.00 93.38 92 LEU A N 1
ATOM 693 C CA . LEU A 1 92 ? 11.569 3.605 -14.888 1.00 93.38 92 LEU A CA 1
ATOM 694 C C . LEU A 1 92 ? 12.753 4.487 -15.297 1.00 93.38 92 LEU A C 1
ATOM 696 O O . LEU A 1 92 ? 13.101 4.533 -16.473 1.00 93.38 92 LEU A O 1
ATOM 700 N N . LEU A 1 93 ? 13.387 5.171 -14.342 1.00 94.19 93 LEU A N 1
ATOM 701 C CA . LEU A 1 93 ? 14.553 6.015 -14.600 1.00 94.19 93 LEU A CA 1
ATOM 702 C C . LEU A 1 93 ? 15.763 5.187 -15.049 1.00 94.19 93 LEU A C 1
ATOM 704 O O . LEU A 1 93 ? 16.442 5.553 -16.011 1.00 94.19 93 LEU A O 1
ATOM 708 N N . ASN A 1 94 ? 16.011 4.059 -14.381 1.00 93.81 94 ASN A N 1
ATOM 709 C CA . ASN A 1 94 ? 17.076 3.131 -14.743 1.00 93.81 94 ASN A CA 1
ATOM 710 C C . ASN A 1 94 ? 16.821 2.539 -16.128 1.00 93.81 94 ASN A C 1
ATOM 712 O O . ASN A 1 94 ? 17.724 2.548 -16.954 1.00 93.81 94 ASN A O 1
ATOM 716 N N . ARG A 1 95 ? 15.579 2.139 -16.426 1.00 90.56 95 ARG A N 1
ATOM 717 C CA . ARG A 1 95 ? 15.171 1.643 -17.748 1.00 90.56 95 ARG A CA 1
ATOM 718 C C . ARG A 1 95 ? 15.291 2.701 -18.848 1.00 90.56 95 ARG A C 1
ATOM 720 O O . ARG A 1 95 ? 15.661 2.375 -19.968 1.00 90.56 95 ARG A O 1
ATOM 727 N N . ALA A 1 96 ? 15.005 3.965 -18.536 1.00 91.50 96 ALA A N 1
ATOM 728 C CA . ALA A 1 96 ? 15.172 5.079 -19.470 1.00 91.50 96 ALA A CA 1
ATOM 729 C C . ALA A 1 96 ? 16.647 5.392 -19.767 1.00 91.50 96 ALA A C 1
ATOM 731 O O . ALA A 1 96 ? 16.955 5.940 -20.823 1.00 91.50 96 ALA A O 1
ATOM 732 N N . THR A 1 97 ? 17.544 5.082 -18.828 1.00 92.94 97 THR A N 1
ATOM 733 C CA . THR A 1 97 ? 18.988 5.320 -18.964 1.00 92.94 97 THR A CA 1
ATOM 734 C C . THR A 1 97 ? 19.702 4.122 -19.592 1.00 92.94 97 THR A C 1
ATOM 736 O O . THR A 1 97 ? 20.635 4.302 -20.371 1.00 92.94 97 THR A O 1
ATOM 739 N N . ASP A 1 98 ? 19.261 2.910 -19.258 1.00 92.00 98 ASP A N 1
ATOM 740 C CA . ASP A 1 98 ? 19.788 1.639 -19.738 1.00 92.00 98 ASP A CA 1
ATOM 741 C C . ASP A 1 98 ? 18.628 0.719 -20.152 1.00 92.00 98 ASP A C 1
ATOM 743 O O . ASP A 1 98 ? 17.912 0.157 -19.316 1.00 92.00 98 ASP A O 1
ATOM 747 N N . SER A 1 99 ? 18.463 0.526 -21.462 1.00 87.50 99 SER A N 1
ATOM 748 C CA . SER A 1 99 ? 17.442 -0.362 -22.028 1.00 87.50 99 SER A CA 1
ATOM 749 C C . SER A 1 99 ? 17.680 -1.844 -21.707 1.00 87.50 99 SER A C 1
ATOM 751 O O . SER A 1 99 ? 16.780 -2.666 -21.888 1.00 87.50 99 SER A O 1
ATOM 753 N N . LEU A 1 100 ? 18.859 -2.207 -21.185 1.00 89.94 100 LEU A N 1
ATOM 754 C CA . LEU A 1 100 ? 19.190 -3.553 -20.712 1.00 89.94 100 LEU A CA 1
ATOM 755 C C . LEU A 1 100 ? 18.977 -3.732 -19.204 1.00 89.94 100 LEU A C 1
ATOM 757 O O . LEU A 1 100 ? 19.243 -4.816 -18.681 1.00 89.94 100 LEU A O 1
ATOM 761 N N . TYR A 1 101 ? 18.465 -2.719 -18.498 1.00 92.00 101 TYR A N 1
ATOM 762 C CA . TYR A 1 101 ? 18.127 -2.850 -17.085 1.00 92.00 101 TYR A CA 1
ATOM 763 C C . TYR A 1 101 ? 17.069 -3.947 -16.888 1.00 92.00 101 TYR A C 1
ATOM 765 O O . TYR A 1 101 ? 15.935 -3.834 -17.361 1.00 92.00 101 TYR A O 1
ATOM 773 N N . ALA A 1 102 ? 17.470 -5.021 -16.204 1.00 92.81 102 ALA A N 1
ATOM 774 C CA . ALA A 1 102 ? 16.682 -6.239 -16.021 1.00 92.81 102 ALA A CA 1
ATOM 775 C C . ALA A 1 102 ? 15.871 -6.257 -14.714 1.00 92.81 102 ALA A C 1
ATOM 777 O O . ALA A 1 102 ? 15.130 -7.207 -14.476 1.00 92.81 102 ALA A O 1
ATOM 778 N N . GLY A 1 103 ? 16.007 -5.241 -13.857 1.00 93.69 103 GLY A N 1
ATOM 779 C CA . GLY A 1 103 ? 15.403 -5.242 -12.522 1.00 93.69 103 GLY A CA 1
ATOM 780 C C . GLY A 1 103 ? 16.004 -6.307 -11.597 1.00 93.69 103 GLY A C 1
ATOM 781 O O . GLY A 1 103 ? 17.190 -6.625 -11.691 1.00 93.69 103 GLY A O 1
ATOM 782 N N . ASN A 1 104 ? 15.164 -6.870 -10.722 1.00 95.31 104 ASN A N 1
ATOM 783 C CA . ASN A 1 104 ? 15.521 -7.861 -9.697 1.00 95.31 104 ASN A CA 1
ATOM 784 C C . ASN A 1 104 ? 16.420 -7.321 -8.570 1.00 95.31 104 ASN A C 1
ATOM 786 O O . ASN A 1 104 ? 17.414 -7.943 -8.186 1.00 95.31 104 ASN A O 1
ATOM 790 N N . GLU A 1 105 ? 16.064 -6.159 -8.032 1.00 95.25 105 GLU A N 1
ATOM 791 C CA . GLU A 1 105 ? 16.780 -5.539 -6.920 1.00 95.25 105 GLU A CA 1
ATOM 792 C C . GLU A 1 105 ? 15.871 -5.298 -5.716 1.00 95.25 105 GLU A C 1
ATOM 794 O O . GLU A 1 105 ? 14.672 -5.048 -5.849 1.00 95.25 105 GLU A O 1
ATOM 799 N N . ILE A 1 106 ? 16.464 -5.382 -4.525 1.00 95.56 106 ILE A N 1
ATOM 800 C CA . ILE A 1 106 ? 15.793 -5.094 -3.259 1.00 95.56 106 ILE A CA 1
ATOM 801 C C . ILE A 1 106 ? 16.419 -3.825 -2.691 1.00 95.56 106 ILE A C 1
ATOM 803 O O . ILE A 1 106 ? 17.610 -3.790 -2.380 1.00 95.56 106 ILE A O 1
ATOM 807 N N . MET A 1 107 ? 15.607 -2.784 -2.554 1.00 94.31 107 MET A N 1
ATOM 808 C CA . MET A 1 107 ? 15.977 -1.525 -1.926 1.00 94.31 107 MET A CA 1
ATOM 809 C C . MET A 1 107 ? 15.441 -1.489 -0.501 1.00 94.31 107 MET A C 1
ATOM 811 O O . MET A 1 107 ? 14.244 -1.655 -0.281 1.00 94.31 107 MET A O 1
ATOM 815 N N . THR A 1 108 ? 16.320 -1.228 0.463 1.00 92.88 108 THR A N 1
ATOM 816 C CA . THR A 1 108 ? 15.940 -1.091 1.872 1.00 92.88 108 THR A CA 1
ATOM 817 C C . THR A 1 108 ? 16.098 0.360 2.309 1.00 92.88 108 THR A C 1
ATOM 819 O O . THR A 1 108 ? 17.190 0.922 2.215 1.00 92.88 108 THR A O 1
ATOM 822 N N . ILE A 1 109 ? 15.023 0.967 2.810 1.00 89.38 109 ILE A N 1
ATOM 823 C CA . ILE A 1 109 ? 14.995 2.342 3.315 1.00 89.38 109 ILE A CA 1
ATOM 824 C C . ILE A 1 109 ? 14.438 2.301 4.736 1.00 89.38 109 ILE A C 1
ATOM 826 O O . ILE A 1 109 ? 13.280 1.971 4.928 1.00 89.38 109 ILE A O 1
ATOM 830 N N . GLN A 1 110 ? 15.259 2.650 5.732 1.00 84.00 110 GLN A N 1
ATOM 831 C CA . GLN A 1 110 ? 14.831 2.763 7.139 1.00 84.00 110 GLN A CA 1
ATOM 832 C C . GLN A 1 110 ? 14.019 1.552 7.646 1.00 84.00 110 GLN A C 1
ATOM 834 O O . GLN A 1 110 ? 12.946 1.719 8.208 1.00 84.00 110 GLN A O 1
ATOM 839 N N . GLU A 1 111 ? 14.549 0.338 7.448 1.00 86.56 111 GLU A N 1
ATOM 840 C CA . GLU A 1 111 ? 13.930 -0.950 7.841 1.00 86.56 111 GLU A CA 1
ATOM 841 C C . GLU A 1 111 ? 12.735 -1.406 6.985 1.00 86.56 111 GLU A C 1
ATOM 843 O O . GLU A 1 111 ? 12.282 -2.540 7.124 1.00 86.56 111 GLU A O 1
ATOM 848 N N . GLU A 1 112 ? 12.273 -0.582 6.049 1.00 93.19 112 GLU A N 1
ATOM 849 C CA . GLU A 1 112 ? 11.279 -0.955 5.045 1.00 93.19 112 GLU A CA 1
ATOM 850 C C . GLU A 1 112 ? 11.982 -1.463 3.786 1.00 93.19 112 GLU A C 1
ATOM 852 O O . GLU A 1 112 ? 13.068 -0.995 3.431 1.00 93.19 112 GLU A O 1
ATOM 857 N N . SER A 1 113 ? 11.373 -2.429 3.101 1.00 94.38 113 SER A N 1
ATOM 858 C CA . SER A 1 113 ? 11.940 -3.006 1.882 1.00 94.38 113 SER A CA 1
ATOM 859 C C . SER A 1 113 ? 11.014 -2.857 0.693 1.00 94.38 113 SER A C 1
ATOM 861 O O . SER A 1 113 ? 9.793 -2.956 0.799 1.00 94.38 113 SER A O 1
ATOM 863 N N . CYS A 1 114 ? 11.634 -2.647 -0.454 1.00 95.94 114 CYS A N 1
ATOM 864 C CA . CYS A 1 114 ? 11.003 -2.546 -1.745 1.00 95.94 114 CYS A CA 1
ATOM 865 C C . CYS A 1 114 ? 11.707 -3.481 -2.713 1.00 95.94 114 CYS A C 1
ATOM 867 O O . CYS A 1 114 ? 12.928 -3.436 -2.827 1.00 95.94 114 CYS A O 1
ATOM 869 N N . THR A 1 115 ? 10.956 -4.306 -3.418 1.00 96.75 115 THR A N 1
ATOM 870 C CA . THR A 1 115 ? 11.479 -5.251 -4.394 1.00 96.75 115 THR A CA 1
ATOM 871 C C . THR A 1 115 ? 11.009 -4.830 -5.772 1.00 96.75 115 THR A C 1
ATOM 873 O O . THR A 1 115 ? 9.807 -4.730 -6.021 1.00 96.75 115 THR A O 1
ATOM 876 N N . ILE A 1 116 ? 11.962 -4.583 -6.663 1.00 96.69 116 ILE A N 1
ATOM 877 C CA . ILE A 1 116 ? 11.718 -4.437 -8.094 1.00 96.69 116 ILE A CA 1
ATOM 878 C C . ILE A 1 116 ? 11.921 -5.822 -8.691 1.00 96.69 116 ILE A C 1
ATOM 880 O O . ILE A 1 116 ? 13.021 -6.374 -8.628 1.00 96.69 116 ILE A O 1
ATOM 884 N N . PHE A 1 117 ? 10.862 -6.404 -9.239 1.00 96.06 117 PHE A N 1
ATOM 885 C CA . PHE A 1 117 ? 10.926 -7.729 -9.843 1.00 96.06 117 PHE A CA 1
ATOM 886 C C . PHE A 1 117 ? 11.705 -7.706 -11.167 1.00 96.06 117 PHE A C 1
ATOM 888 O O . PHE A 1 117 ? 12.002 -6.633 -11.704 1.00 96.06 117 PHE A O 1
ATOM 895 N N . PRO A 1 118 ? 12.091 -8.883 -11.693 1.00 94.69 118 PRO A N 1
ATOM 896 C CA . PRO A 1 118 ? 12.723 -8.968 -12.999 1.00 94.69 118 PRO A CA 1
ATOM 897 C C . PRO A 1 118 ? 11.818 -8.371 -14.082 1.00 94.69 118 PRO A C 1
ATOM 899 O O . PRO A 1 118 ? 10.686 -8.814 -14.272 1.00 94.69 118 PRO A O 1
ATOM 902 N N . ILE A 1 119 ? 12.334 -7.388 -14.812 1.00 91.56 119 ILE A N 1
ATOM 903 C CA . ILE A 1 119 ? 11.631 -6.752 -15.924 1.00 91.56 119 ILE A CA 1
ATOM 904 C C . ILE A 1 119 ? 11.698 -7.702 -17.115 1.00 91.56 119 ILE A C 1
ATOM 906 O O . ILE A 1 119 ? 12.779 -8.045 -17.600 1.00 91.56 119 ILE A O 1
ATOM 910 N N . THR A 1 120 ? 10.533 -8.135 -17.592 1.00 84.38 120 THR A N 1
ATOM 911 C CA . THR A 1 120 ? 10.419 -9.002 -18.768 1.00 84.38 120 THR A CA 1
ATOM 912 C C . THR A 1 120 ? 9.574 -8.309 -19.830 1.00 84.38 120 THR A C 1
ATOM 914 O O . THR A 1 120 ? 8.373 -8.109 -19.673 1.00 84.38 120 THR A O 1
ATOM 917 N N . GLY A 1 121 ? 10.223 -7.896 -20.923 1.00 86.31 121 GLY A N 1
ATOM 918 C CA . GLY A 1 121 ? 9.579 -7.096 -21.964 1.00 86.31 121 GLY A CA 1
ATOM 919 C C . GLY A 1 121 ? 9.173 -5.717 -21.443 1.00 86.31 121 GLY A C 1
ATOM 920 O O . GLY A 1 121 ? 10.013 -4.978 -20.936 1.00 86.31 121 GLY A O 1
ATOM 921 N N . SER A 1 122 ? 7.885 -5.400 -21.561 1.00 89.50 122 SER A N 1
ATOM 922 C CA . SER A 1 122 ? 7.295 -4.099 -21.236 1.00 89.50 122 SER A CA 1
ATOM 923 C C . SER A 1 122 ? 6.659 -4.022 -19.844 1.00 89.50 122 SER A C 1
ATOM 925 O O . SER A 1 122 ? 6.002 -3.028 -19.544 1.00 89.50 122 SER A O 1
ATOM 927 N N . PHE A 1 123 ? 6.812 -5.046 -19.002 1.00 92.44 123 PHE A N 1
ATOM 928 C CA . PHE A 1 123 ? 6.175 -5.097 -17.684 1.00 92.44 123 PHE A CA 1
ATOM 929 C C . PHE A 1 123 ? 7.177 -4.830 -16.567 1.00 92.44 123 PHE A C 1
ATOM 931 O O . PHE A 1 123 ? 8.247 -5.444 -16.515 1.00 92.44 123 PHE A O 1
ATOM 938 N N . ILE A 1 124 ? 6.811 -3.925 -15.662 1.00 94.19 124 ILE A N 1
ATOM 939 C CA . ILE A 1 124 ? 7.569 -3.626 -14.449 1.00 94.19 124 ILE A CA 1
ATOM 940 C C . ILE A 1 124 ? 6.663 -3.879 -13.249 1.00 94.19 124 ILE A C 1
ATOM 942 O O . ILE A 1 124 ? 5.675 -3.174 -13.040 1.00 94.19 124 ILE A O 1
ATOM 946 N N . ASP A 1 125 ? 7.054 -4.861 -12.445 1.00 96.44 125 ASP A N 1
ATOM 947 C CA . ASP A 1 125 ? 6.391 -5.212 -11.197 1.00 96.44 125 ASP A CA 1
ATOM 948 C C . ASP A 1 125 ? 7.214 -4.737 -10.004 1.00 96.44 125 ASP A C 1
ATOM 950 O O . ASP A 1 125 ? 8.431 -4.940 -9.927 1.00 96.44 125 ASP A O 1
ATOM 954 N N . VAL A 1 126 ? 6.541 -4.097 -9.052 1.00 96.75 126 VAL A N 1
ATOM 955 C CA . VAL A 1 126 ? 7.170 -3.553 -7.847 1.00 96.75 126 VAL A CA 1
ATOM 956 C C . VAL A 1 126 ? 6.327 -3.887 -6.628 1.00 96.75 126 VAL A C 1
ATOM 958 O O . VAL A 1 126 ? 5.119 -3.647 -6.612 1.00 96.75 126 VAL A O 1
ATOM 961 N N . GLU A 1 127 ? 6.969 -4.385 -5.576 1.00 96.44 127 GLU A N 1
ATOM 962 C CA . GLU A 1 127 ? 6.350 -4.628 -4.274 1.00 96.44 127 GLU A CA 1
ATOM 963 C C . GLU A 1 127 ? 7.081 -3.860 -3.178 1.00 96.44 127 GLU A C 1
ATOM 965 O O . GLU A 1 127 ? 8.272 -4.045 -2.966 1.00 96.44 127 GLU A O 1
ATOM 970 N N . ALA A 1 128 ? 6.352 -3.039 -2.433 1.00 96.56 128 ALA A N 1
ATOM 971 C CA . ALA A 1 128 ? 6.822 -2.459 -1.184 1.00 96.56 128 ALA A CA 1
ATOM 972 C C . ALA A 1 128 ? 6.218 -3.186 0.012 1.00 96.56 128 ALA A C 1
ATOM 974 O O . ALA A 1 128 ? 5.035 -3.537 -0.009 1.00 96.56 128 ALA A O 1
ATOM 975 N N . SER A 1 129 ? 7.003 -3.332 1.075 1.00 94.50 129 SER A N 1
ATOM 976 C CA . SER A 1 129 ? 6.569 -3.899 2.346 1.00 94.50 129 SER A CA 1
ATOM 977 C C . SER A 1 129 ? 6.891 -2.961 3.511 1.00 94.50 129 SER A C 1
ATOM 979 O O . SER A 1 129 ? 8.062 -2.665 3.762 1.00 94.50 129 SER A O 1
ATOM 981 N N . VAL A 1 130 ? 5.861 -2.558 4.258 1.00 93.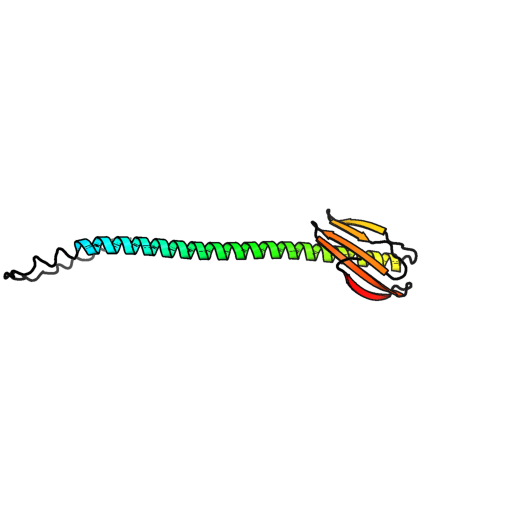75 130 VAL A N 1
ATOM 982 C CA . VAL A 1 130 ? 5.973 -1.730 5.471 1.00 93.75 130 VAL A CA 1
ATOM 983 C C . VAL A 1 130 ? 5.173 -2.381 6.589 1.00 93.75 130 VAL A C 1
ATOM 985 O O . VAL A 1 130 ? 3.954 -2.478 6.482 1.00 93.75 130 VAL A O 1
ATOM 988 N N . GLN A 1 131 ? 5.844 -2.837 7.653 1.00 88.19 131 GLN A N 1
ATOM 989 C CA . GLN A 1 131 ? 5.206 -3.434 8.841 1.00 88.19 131 GLN A CA 1
ATOM 990 C C . GLN A 1 131 ? 4.085 -4.440 8.492 1.00 88.19 131 GLN A C 1
ATOM 992 O O . GLN A 1 131 ? 2.947 -4.289 8.927 1.00 88.19 131 GLN A O 1
ATOM 997 N N . GLU A 1 132 ? 4.406 -5.443 7.662 1.00 86.00 132 GLU A N 1
ATOM 998 C CA . GLU A 1 132 ? 3.484 -6.494 7.172 1.00 86.00 132 GLU A CA 1
ATOM 999 C C . GLU A 1 132 ? 2.384 -6.030 6.197 1.00 86.00 132 GLU A C 1
ATOM 1001 O O . GLU A 1 132 ? 1.532 -6.822 5.788 1.00 86.00 132 GLU A O 1
ATOM 1006 N N . ARG A 1 133 ? 2.409 -4.769 5.754 1.00 89.25 133 ARG A N 1
ATOM 1007 C CA . ARG A 1 133 ? 1.568 -4.288 4.653 1.00 89.25 133 ARG A CA 1
ATOM 1008 C C . ARG A 1 133 ? 2.318 -4.295 3.344 1.00 89.25 133 ARG A C 1
ATOM 1010 O O . ARG A 1 133 ? 3.397 -3.721 3.239 1.00 89.25 133 ARG A O 1
ATOM 1017 N N . TYR A 1 134 ? 1.677 -4.868 2.335 1.00 93.44 134 TYR A N 1
ATOM 1018 C CA . TYR A 1 134 ? 2.207 -4.946 0.983 1.00 93.44 134 TYR A CA 1
ATOM 1019 C C . TYR A 1 134 ? 1.488 -3.954 0.074 1.00 93.44 134 TYR A C 1
ATOM 1021 O O . TYR A 1 134 ? 0.254 -3.863 0.074 1.00 93.44 134 TYR A O 1
ATOM 1029 N N . TYR A 1 135 ? 2.259 -3.230 -0.728 1.00 95.88 135 TYR A N 1
ATOM 1030 C CA . TYR A 1 135 ? 1.742 -2.399 -1.805 1.00 95.88 135 TYR A CA 1
ATOM 1031 C C . TYR A 1 135 ? 2.406 -2.815 -3.110 1.00 95.88 135 TYR A C 1
ATOM 1033 O O . TYR A 1 135 ? 3.621 -2.712 -3.254 1.00 95.88 135 TYR A O 1
ATOM 1041 N N . ARG A 1 136 ? 1.595 -3.314 -4.044 1.00 96.44 136 ARG A N 1
ATOM 1042 C CA . ARG A 1 136 ? 2.050 -3.874 -5.315 1.00 96.44 136 ARG A CA 1
ATOM 1043 C C . ARG A 1 136 ? 1.589 -2.998 -6.464 1.00 96.44 136 ARG A C 1
ATOM 1045 O O . ARG A 1 136 ? 0.432 -2.569 -6.489 1.00 96.44 136 ARG A O 1
ATOM 1052 N N . ILE A 1 137 ? 2.496 -2.734 -7.389 1.00 96.69 137 ILE A N 1
ATOM 1053 C CA . ILE A 1 137 ? 2.251 -1.927 -8.578 1.00 96.69 137 ILE A CA 1
ATOM 1054 C C . ILE A 1 137 ? 2.664 -2.744 -9.793 1.00 96.69 137 ILE A C 1
ATOM 1056 O O . ILE A 1 137 ? 3.771 -3.277 -9.815 1.00 96.69 137 ILE A O 1
ATOM 1060 N N . HIS A 1 138 ? 1.770 -2.788 -10.776 1.00 96.19 138 HIS A N 1
ATOM 1061 C CA . HIS A 1 138 ? 2.030 -3.302 -12.110 1.00 96.19 138 HIS A CA 1
ATOM 1062 C C . HIS A 1 138 ? 2.045 -2.123 -13.086 1.00 96.19 138 HIS A C 1
ATOM 1064 O O . HIS A 1 138 ? 1.133 -1.285 -13.083 1.00 96.19 138 HIS A O 1
ATOM 1070 N N . ILE A 1 139 ? 3.111 -2.019 -13.874 1.00 95.12 139 ILE A N 1
ATOM 1071 C CA . ILE A 1 139 ? 3.293 -0.962 -14.869 1.00 95.12 139 ILE A CA 1
ATOM 1072 C C . ILE A 1 139 ? 3.518 -1.620 -16.217 1.00 95.12 139 ILE A C 1
ATOM 1074 O O . ILE A 1 139 ? 4.445 -2.411 -16.384 1.00 95.12 139 ILE A O 1
ATOM 1078 N N . GLU A 1 140 ? 2.700 -1.233 -17.186 1.00 94.56 140 GLU A N 1
ATOM 1079 C CA . GLU A 1 140 ? 2.847 -1.644 -18.574 1.00 94.56 140 GLU A CA 1
ATOM 1080 C C . GLU A 1 140 ? 3.431 -0.493 -19.389 1.00 94.56 140 GLU A C 1
ATOM 1082 O O . GLU A 1 140 ? 2.961 0.649 -19.323 1.00 94.56 140 GLU A O 1
ATOM 1087 N N . LEU A 1 141 ? 4.453 -0.794 -20.180 1.00 93.25 141 LEU A N 1
ATOM 1088 C CA . LEU A 1 141 ? 5.084 0.136 -21.103 1.00 93.25 141 LEU A CA 1
ATOM 1089 C C . LEU A 1 141 ? 4.536 -0.053 -22.522 1.00 93.25 141 LEU A C 1
ATOM 1091 O O . LEU A 1 141 ? 4.305 -1.166 -22.981 1.00 93.25 141 LEU A O 1
ATOM 1095 N N . THR A 1 142 ? 4.350 1.048 -23.247 1.00 90.69 142 THR A N 1
ATOM 1096 C CA . THR A 1 142 ? 3.917 1.039 -24.659 1.00 90.69 142 THR A CA 1
ATOM 1097 C C . THR A 1 142 ? 5.092 0.944 -25.629 1.00 90.69 142 THR A C 1
ATOM 1099 O O . THR A 1 142 ? 4.925 0.512 -26.767 1.00 90.69 142 THR A O 1
ATOM 1102 N N . ALA A 1 143 ? 6.270 1.379 -25.194 1.00 82.62 143 ALA A N 1
ATOM 1103 C CA . ALA A 1 143 ? 7.516 1.347 -25.943 1.00 82.62 143 ALA A CA 1
ATOM 1104 C C . ALA A 1 143 ? 8.676 1.203 -24.955 1.00 82.62 143 ALA A C 1
ATOM 1106 O O . ALA A 1 143 ? 8.579 1.704 -23.836 1.00 82.62 143 ALA A O 1
ATOM 1107 N N . ASP A 1 144 ? 9.754 0.538 -25.371 1.00 73.56 144 ASP A N 1
ATOM 1108 C CA . ASP A 1 144 ? 10.967 0.380 -24.559 1.00 73.56 144 ASP A CA 1
ATOM 1109 C C . ASP A 1 144 ? 11.895 1.603 -24.640 1.00 73.56 144 ASP A C 1
ATOM 1111 O O . ASP A 1 144 ? 12.584 1.917 -23.672 1.00 73.56 144 ASP A O 1
ATOM 1115 N N . GLU A 1 145 ? 11.909 2.320 -25.770 1.00 80.50 145 GLU A N 1
ATOM 1116 C CA . GLU A 1 145 ? 12.862 3.407 -26.006 1.00 80.50 145 GLU A CA 1
ATOM 1117 C C . GLU A 1 145 ? 12.225 4.562 -26.811 1.00 80.50 145 GLU A C 1
ATOM 1119 O O . GLU A 1 145 ? 12.029 4.437 -28.024 1.00 80.50 145 GLU A O 1
ATOM 1124 N N . PRO A 1 146 ? 11.884 5.701 -26.171 1.00 79.56 146 PRO A N 1
ATOM 1125 C CA . PRO A 1 146 ? 11.873 5.940 -24.724 1.00 79.56 146 PRO A CA 1
ATOM 1126 C C . PRO A 1 146 ? 10.734 5.178 -24.018 1.00 79.56 146 PRO A C 1
ATOM 1128 O O . PRO A 1 146 ? 9.684 4.960 -24.631 1.00 79.56 146 PRO A O 1
ATOM 1131 N N . PRO A 1 147 ? 10.891 4.832 -22.725 1.00 83.62 147 PRO A N 1
ATOM 1132 C CA . PRO A 1 147 ? 9.840 4.166 -21.972 1.00 83.62 147 PRO A CA 1
ATOM 1133 C C . PRO A 1 147 ? 8.615 5.075 -21.846 1.00 83.62 147 PRO A C 1
ATOM 1135 O O . PRO A 1 147 ? 8.648 6.111 -21.179 1.00 83.62 147 PRO A O 1
ATOM 1138 N N . ALA A 1 148 ? 7.528 4.684 -22.506 1.00 89.69 148 ALA A N 1
ATOM 1139 C CA . ALA A 1 148 ? 6.232 5.344 -22.410 1.00 89.69 148 ALA A CA 1
ATOM 1140 C C . ALA A 1 148 ? 5.297 4.487 -21.558 1.00 89.69 148 ALA A C 1
ATOM 1142 O O . ALA A 1 148 ? 5.168 3.289 -21.796 1.00 89.69 148 ALA A O 1
ATOM 1143 N N . ILE A 1 149 ? 4.645 5.088 -20.565 1.00 93.31 149 ILE A N 1
ATOM 1144 C CA . ILE A 1 149 ? 3.736 4.371 -19.663 1.00 93.31 149 ILE A CA 1
ATOM 1145 C C . ILE A 1 149 ? 2.394 4.182 -20.376 1.00 93.31 149 ILE A C 1
ATOM 1147 O O . ILE A 1 149 ? 1.735 5.163 -20.723 1.00 93.31 149 ILE A O 1
ATOM 1151 N N . ALA A 1 150 ? 1.994 2.929 -20.586 1.00 94.25 150 ALA A N 1
ATOM 1152 C CA . ALA A 1 150 ? 0.677 2.566 -21.100 1.00 94.25 150 ALA A CA 1
ATOM 1153 C C . ALA A 1 150 ? -0.356 2.519 -19.969 1.00 94.25 150 ALA A C 1
ATOM 1155 O O . ALA A 1 150 ? -1.430 3.114 -20.073 1.00 94.25 150 ALA A O 1
ATOM 1156 N N . SER A 1 151 ? -0.011 1.839 -18.875 1.00 94.81 151 SER A N 1
ATOM 1157 C CA . SER A 1 151 ? -0.881 1.675 -17.716 1.00 94.81 151 SER A CA 1
ATOM 1158 C C . SER A 1 151 ? -0.078 1.693 -16.415 1.00 94.81 151 SER A C 1
ATOM 1160 O O . SER A 1 151 ? 1.102 1.343 -16.372 1.00 94.81 151 SER A O 1
ATOM 1162 N N . TRP A 1 152 ? -0.728 2.161 -15.350 1.00 95.12 152 TRP A N 1
ATOM 1163 C CA . TRP A 1 152 ? -0.198 2.142 -13.992 1.00 95.12 152 TRP A CA 1
ATOM 1164 C C . TRP A 1 152 ? -1.319 1.698 -13.070 1.00 95.12 152 TRP A C 1
ATOM 1166 O O . TRP A 1 152 ? -2.259 2.458 -12.820 1.00 95.12 152 TRP A O 1
ATOM 1176 N N . GLU A 1 153 ? -1.224 0.484 -12.543 1.00 96.12 153 GLU A N 1
ATOM 1177 C CA . GLU A 1 153 ? -2.266 -0.064 -11.688 1.00 96.12 153 GLU A CA 1
ATOM 1178 C C . GLU A 1 153 ? -1.722 -0.668 -10.401 1.00 96.12 153 GLU A C 1
ATOM 1180 O O . GLU A 1 153 ? -0.592 -1.145 -10.298 1.00 96.12 153 GLU A O 1
ATOM 1185 N N . ARG A 1 154 ? -2.564 -0.609 -9.372 1.00 94.81 154 ARG A N 1
ATOM 1186 C CA . ARG A 1 154 ? -2.317 -1.309 -8.122 1.00 94.81 154 ARG A CA 1
ATOM 1187 C C . ARG A 1 154 ? -2.928 -2.698 -8.238 1.00 94.81 154 ARG A C 1
ATOM 1189 O O . ARG A 1 154 ? -4.142 -2.811 -8.400 1.00 94.81 154 ARG A O 1
ATOM 1196 N N . VAL A 1 155 ? -2.111 -3.725 -8.046 1.00 96.06 155 VAL A N 1
ATOM 1197 C CA . VAL A 1 155 ? -2.554 -5.123 -8.059 1.00 96.06 155 VAL A CA 1
ATOM 1198 C C . VAL A 1 155 ? -2.583 -5.704 -6.647 1.00 96.06 155 VAL A C 1
ATOM 1200 O O . VAL A 1 155 ? -1.937 -5.201 -5.726 1.00 96.06 155 VAL A O 1
ATOM 1203 N N . VAL A 1 156 ? -3.380 -6.753 -6.444 1.00 91.69 156 VAL A N 1
ATOM 1204 C CA . VAL A 1 156 ? -3.422 -7.484 -5.164 1.00 91.69 156 VAL A CA 1
ATOM 1205 C C . VAL A 1 156 ? -2.387 -8.606 -5.153 1.00 91.69 156 VAL A C 1
ATOM 1207 O O . VAL A 1 156 ? -1.834 -8.913 -4.103 1.00 91.69 156 VAL A O 1
ATOM 1210 N N . SER A 1 157 ? -2.084 -9.179 -6.313 1.00 90.62 157 SER A N 1
ATOM 1211 C CA . SER A 1 157 ? -1.076 -10.213 -6.550 1.00 90.62 157 SER A CA 1
ATOM 1212 C C . SER A 1 157 ? -0.562 -10.081 -7.982 1.00 90.62 157 SER A C 1
ATOM 1214 O O . SER A 1 157 ? -1.306 -9.580 -8.826 1.00 90.62 157 SER A O 1
ATOM 1216 N N . PHE A 1 158 ? 0.667 -10.532 -8.221 1.00 81.94 158 PHE A N 1
ATOM 1217 C CA . PHE A 1 158 ? 1.248 -10.682 -9.558 1.00 81.94 158 PHE A CA 1
ATOM 1218 C C . PHE A 1 158 ? 0.855 -12.029 -10.169 1.00 81.94 158 PHE A C 1
ATOM 1220 O O . PHE A 1 158 ? 0.707 -12.997 -9.379 1.00 81.94 158 PHE A O 1
#